Protein AF-A0A6C0EUI8-F1 (afdb_monomer_lite)

Structure (mmCIF, N/CA/C/O backbone):
data_AF-A0A6C0EUI8-F1
#
_entry.id   AF-A0A6C0EUI8-F1
#
loop_
_atom_site.group_PDB
_atom_site.id
_atom_site.type_symbol
_atom_site.label_atom_id
_atom_site.label_alt_id
_atom_site.label_comp_id
_atom_site.label_asym_id
_atom_site.label_entity_id
_atom_site.label_seq_id
_atom_site.pdbx_PDB_ins_code
_atom_site.Cartn_x
_atom_site.Cartn_y
_atom_site.Cartn_z
_atom_site.occupancy
_atom_site.B_iso_or_equiv
_atom_site.auth_seq_id
_atom_site.auth_comp_id
_atom_site.auth_asym_id
_atom_site.auth_atom_id
_atom_site.pdbx_PDB_model_num
ATOM 1 N N . MET A 1 1 ? 18.069 1.154 -14.948 1.00 82.69 1 MET A N 1
ATOM 2 C CA . MET A 1 1 ? 17.122 2.134 -15.519 1.00 82.69 1 MET A CA 1
ATOM 3 C C . MET A 1 1 ? 16.506 2.846 -14.348 1.00 82.69 1 MET A C 1
ATOM 5 O O . MET A 1 1 ? 16.028 2.156 -13.460 1.00 82.69 1 MET A O 1
ATOM 9 N N . ASP A 1 2 ? 16.529 4.170 -14.344 1.00 90.12 2 ASP A N 1
ATOM 10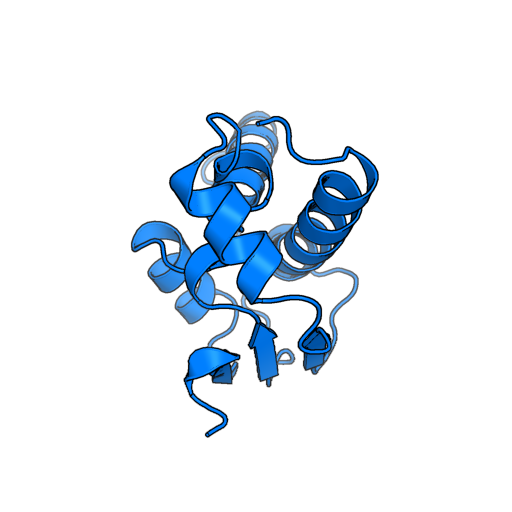 C CA . ASP A 1 2 ? 16.038 4.926 -13.194 1.00 90.12 2 ASP A CA 1
ATOM 11 C C . ASP A 1 2 ? 14.527 5.123 -13.322 1.00 90.12 2 ASP A C 1
ATOM 13 O O . ASP A 1 2 ? 14.001 5.291 -14.429 1.00 90.12 2 ASP A O 1
ATOM 17 N N . ILE A 1 3 ? 13.821 5.079 -12.194 1.00 93.94 3 ILE A N 1
ATOM 18 C CA . ILE A 1 3 ? 12.380 5.335 -12.164 1.00 93.94 3 ILE A CA 1
ATOM 19 C C . ILE A 1 3 ? 12.178 6.854 -12.195 1.00 93.94 3 ILE A C 1
ATOM 21 O O . ILE A 1 3 ? 12.760 7.558 -11.369 1.00 93.94 3 ILE A O 1
ATOM 25 N N . PRO A 1 4 ? 11.358 7.397 -13.114 1.00 95.50 4 PRO A N 1
ATOM 26 C CA . PRO A 1 4 ? 11.090 8.828 -13.152 1.00 95.50 4 PRO A CA 1
ATOM 27 C C . PRO A 1 4 ? 10.523 9.341 -11.821 1.00 95.50 4 PRO A C 1
ATOM 29 O O . PRO A 1 4 ? 9.610 8.735 -11.256 1.00 95.50 4 PRO A O 1
ATOM 32 N N . GLN A 1 5 ? 11.003 10.493 -11.343 1.00 96.12 5 GLN A N 1
ATOM 33 C CA . GLN A 1 5 ? 10.600 11.044 -10.040 1.00 96.12 5 GLN A CA 1
ATOM 34 C C . GLN A 1 5 ? 9.080 11.2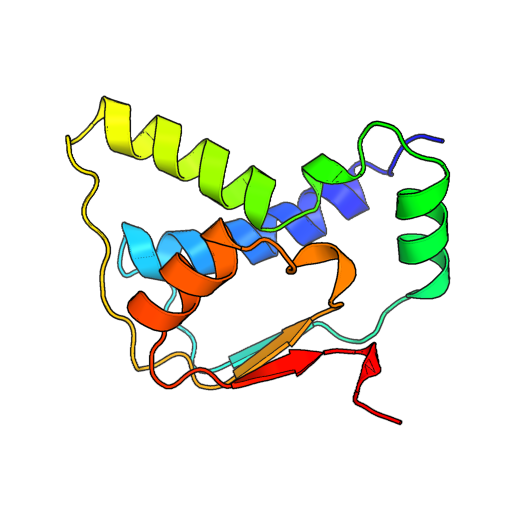19 -9.906 1.00 96.12 5 GLN A C 1
ATOM 36 O O . GLN A 1 5 ? 8.510 10.929 -8.864 1.00 96.12 5 GLN A O 1
ATOM 41 N N . ASN A 1 6 ? 8.389 11.607 -10.979 1.00 95.06 6 ASN A N 1
ATOM 42 C CA . ASN A 1 6 ? 6.931 11.750 -10.975 1.00 95.06 6 ASN A CA 1
ATOM 43 C C . ASN A 1 6 ? 6.191 10.416 -10.751 1.00 95.06 6 ASN A C 1
ATOM 45 O O . ASN A 1 6 ? 5.064 10.417 -10.258 1.00 95.06 6 ASN A O 1
ATOM 49 N N . VAL A 1 7 ? 6.797 9.287 -11.132 1.00 94.75 7 VAL A N 1
ATOM 50 C CA . VAL A 1 7 ? 6.267 7.945 -10.853 1.00 94.75 7 VAL A CA 1
ATOM 51 C C . VAL A 1 7 ? 6.497 7.599 -9.386 1.00 94.75 7 VAL A C 1
ATOM 53 O O . VAL A 1 7 ? 5.576 7.098 -8.740 1.00 94.75 7 VAL A O 1
ATOM 56 N N . ILE A 1 8 ? 7.679 7.927 -8.852 1.00 96.38 8 ILE A N 1
ATOM 57 C CA . ILE A 1 8 ? 8.000 7.753 -7.431 1.00 96.38 8 ILE A CA 1
ATOM 58 C C . ILE A 1 8 ? 7.017 8.539 -6.563 1.00 96.38 8 ILE A C 1
ATOM 60 O O . ILE A 1 8 ? 6.309 7.947 -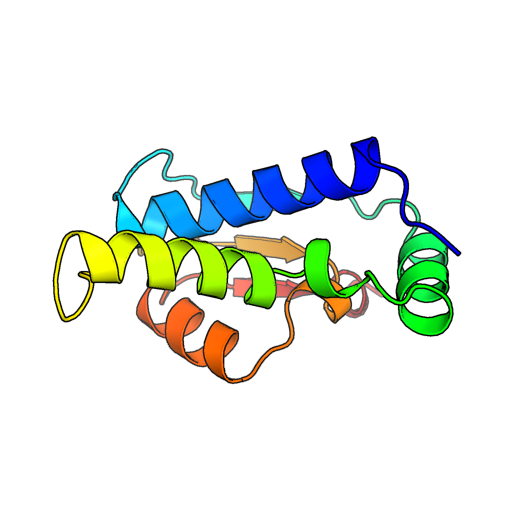5.749 1.00 96.38 8 ILE A O 1
ATOM 64 N N . ASP A 1 9 ? 6.882 9.841 -6.812 1.00 96.31 9 ASP A N 1
ATOM 65 C CA . ASP A 1 9 ? 5.997 10.733 -6.060 1.00 96.31 9 ASP A CA 1
ATOM 66 C C . ASP A 1 9 ? 4.540 10.255 -6.093 1.00 96.31 9 ASP A C 1
ATOM 68 O O . ASP A 1 9 ? 3.833 10.308 -5.084 1.00 96.31 9 ASP A O 1
ATOM 72 N N . LYS A 1 10 ? 4.077 9.760 -7.252 1.00 94.94 10 LYS A N 1
ATOM 73 C CA . LYS A 1 10 ? 2.721 9.220 -7.409 1.00 94.94 10 LYS A CA 1
ATOM 74 C C . LYS A 1 10 ? 2.483 8.053 -6.451 1.00 94.94 10 LYS A C 1
ATOM 76 O O . LYS A 1 10 ? 1.482 8.063 -5.737 1.00 94.94 10 LYS A O 1
ATOM 81 N N . TRP A 1 11 ? 3.371 7.060 -6.441 1.00 96.06 11 TRP A N 1
ATOM 82 C CA . TRP A 1 11 ? 3.205 5.861 -5.615 1.00 96.06 11 TRP A CA 1
ATOM 83 C C . TRP A 1 11 ? 3.430 6.140 -4.135 1.00 96.06 11 TRP A C 1
ATOM 85 O O . TRP A 1 11 ? 2.612 5.738 -3.310 1.00 96.06 11 TRP A O 1
ATOM 95 N N . GLN A 1 12 ? 4.456 6.916 -3.794 1.00 97.00 12 GLN A N 1
ATOM 96 C CA . GLN A 1 12 ? 4.707 7.299 -2.408 1.00 97.00 12 GLN A CA 1
ATOM 97 C C . GLN A 1 12 ? 3.549 8.103 -1.819 1.00 97.00 12 GLN A C 1
ATOM 99 O O . GLN A 1 12 ? 3.186 7.883 -0.668 1.00 97.00 12 GLN A O 1
ATOM 104 N N . LYS A 1 13 ? 2.893 8.970 -2.601 1.00 96.38 13 LYS A N 1
ATOM 105 C CA . LYS A 1 13 ? 1.694 9.689 -2.1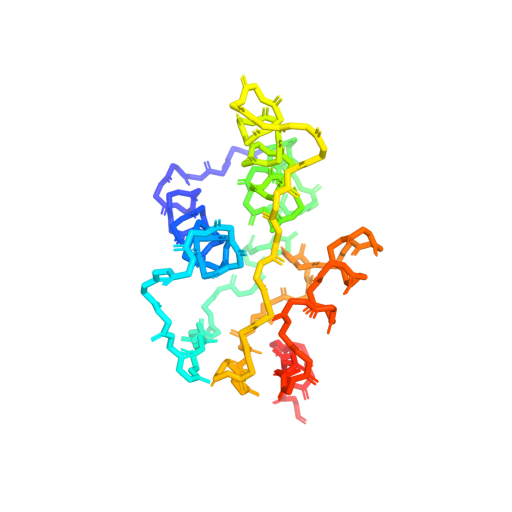51 1.00 96.38 13 LYS A CA 1
ATOM 106 C C . LYS A 1 13 ? 0.533 8.748 -1.819 1.00 96.38 13 LYS A C 1
ATOM 108 O O . LYS A 1 13 ? -0.153 8.962 -0.822 1.00 96.38 13 LYS A O 1
ATOM 113 N N . VAL A 1 14 ? 0.308 7.726 -2.644 1.00 95.81 14 VAL A N 1
ATOM 114 C CA . VAL A 1 14 ? -0.727 6.708 -2.401 1.00 95.81 14 VAL A CA 1
ATOM 115 C C . VAL A 1 14 ? -0.415 5.938 -1.119 1.00 95.81 14 VAL A C 1
ATOM 117 O O . VAL A 1 14 ? -1.272 5.827 -0.247 1.00 95.81 14 VAL A O 1
ATOM 120 N N . TRP A 1 15 ? 0.809 5.435 -0.969 1.00 97.25 15 TRP A N 1
ATOM 121 C CA . TRP A 1 15 ? 1.193 4.649 0.204 1.00 97.25 15 TRP A CA 1
ATOM 122 C C . TRP A 1 15 ? 1.240 5.475 1.482 1.00 97.25 15 TRP A C 1
ATOM 124 O O . TRP A 1 15 ? 0.800 5.004 2.526 1.00 97.25 15 TRP A O 1
ATOM 134 N N . LEU A 1 16 ? 1.658 6.737 1.391 1.00 96.75 16 LEU A N 1
ATOM 135 C CA . LEU A 1 16 ? 1.566 7.682 2.496 1.00 96.75 16 LEU A CA 1
ATOM 136 C C . LEU A 1 16 ? 0.115 7.852 2.959 1.00 96.75 16 LEU A C 1
ATOM 138 O O . LEU A 1 16 ? -0.134 7.880 4.159 1.00 96.75 16 LEU A O 1
ATOM 142 N N . GLN A 1 17 ? -0.853 7.919 2.039 1.00 96.50 17 GLN A N 1
ATOM 143 C CA . GLN A 1 17 ? -2.267 7.963 2.415 1.00 96.50 17 GLN A CA 1
ATOM 144 C C . GLN A 1 17 ? -2.686 6.703 3.187 1.00 96.50 17 GLN A C 1
ATOM 146 O O . GLN A 1 17 ? -3.308 6.837 4.238 1.00 96.50 17 GLN A O 1
ATOM 151 N N . VAL A 1 18 ? -2.315 5.506 2.715 1.00 96.81 18 VAL A N 1
ATOM 152 C CA . VAL A 1 18 ? -2.619 4.239 3.412 1.00 96.81 18 VAL A CA 1
ATOM 153 C C . VAL A 1 18 ? -2.021 4.243 4.822 1.00 96.81 18 VAL A C 1
ATOM 155 O O . VAL A 1 18 ? -2.726 4.000 5.798 1.00 96.81 18 VAL A O 1
ATOM 158 N N . CYS A 1 19 ? -0.741 4.579 4.959 1.00 96.38 19 CYS A N 1
ATOM 159 C CA . CYS A 1 19 ? -0.075 4.604 6.256 1.00 96.38 19 CYS A CA 1
ATOM 160 C C . CYS A 1 19 ? -0.636 5.688 7.192 1.00 96.38 19 CYS A C 1
ATOM 162 O O . CYS A 1 19 ? -0.781 5.443 8.386 1.00 96.38 19 CYS A O 1
ATOM 164 N N . ASN A 1 20 ? -1.008 6.865 6.683 1.00 95.69 20 ASN A N 1
ATOM 165 C CA . ASN A 1 20 ? -1.617 7.923 7.498 1.00 95.69 20 ASN A CA 1
ATOM 166 C C . ASN A 1 20 ? -2.996 7.521 8.036 1.00 95.69 20 ASN A C 1
ATOM 168 O O . ASN A 1 20 ? -3.368 7.937 9.135 1.00 95.69 20 ASN A O 1
ATOM 172 N N . MET A 1 21 ? -3.744 6.692 7.304 1.00 96.62 21 MET A N 1
ATOM 173 C CA . MET A 1 21 ? -4.986 6.122 7.825 1.00 96.62 21 MET A CA 1
ATOM 174 C C . MET A 1 21 ? -4.695 5.234 9.040 1.00 96.62 21 MET A C 1
ATOM 176 O O . MET A 1 21 ? -5.326 5.414 10.076 1.00 96.62 21 MET A O 1
ATOM 180 N N . SER A 1 22 ? -3.702 4.340 8.965 1.00 95.88 22 SER A N 1
ATOM 181 C CA . SER A 1 22 ? -3.404 3.420 10.071 1.00 95.88 22 SER A CA 1
ATOM 182 C C . SER A 1 22 ? -2.652 4.065 11.237 1.00 95.88 22 SER A C 1
ATOM 184 O O . SER A 1 22 ? -2.841 3.651 12.368 1.00 95.88 22 SER A O 1
ATOM 186 N N . TYR A 1 23 ? -1.751 5.023 11.004 1.00 94.81 23 TYR A N 1
ATOM 187 C CA . TYR A 1 23 ? -0.901 5.584 12.066 1.00 94.81 23 TYR A CA 1
ATOM 188 C C . TYR A 1 23 ? -1.432 6.891 12.648 1.00 94.81 23 TYR A C 1
ATOM 190 O O . TYR A 1 23 ? -1.182 7.170 13.816 1.00 94.81 23 TYR A O 1
ATOM 198 N N . ASP A 1 24 ? -2.156 7.684 11.859 1.00 94.12 24 ASP A N 1
ATOM 199 C CA . ASP A 1 24 ? -2.638 9.005 12.277 1.00 94.12 24 ASP A CA 1
ATOM 200 C C . ASP A 1 24 ? -4.166 9.101 12.313 1.00 94.12 24 ASP A C 1
ATOM 202 O O . ASP A 1 24 ? -4.702 10.113 12.761 1.00 94.12 24 ASP A O 1
ATOM 206 N N . ASN A 1 25 ? -4.880 8.062 11.862 1.00 93.38 25 ASN A N 1
ATOM 207 C CA . ASN A 1 25 ? -6.340 8.046 11.776 1.00 93.38 25 ASN A CA 1
ATOM 208 C C . ASN A 1 25 ? -6.895 9.249 10.984 1.00 93.38 25 ASN A C 1
ATOM 210 O O . ASN A 1 25 ? -7.919 9.841 11.334 1.00 93.38 25 ASN A O 1
ATOM 214 N N . THR A 1 26 ? -6.186 9.652 9.924 1.00 93.50 26 THR A N 1
ATOM 215 C CA . THR A 1 26 ? -6.543 10.800 9.076 1.00 93.50 26 THR A CA 1
ATOM 216 C C . THR A 1 26 ? -6.772 10.385 7.628 1.00 93.50 26 THR A C 1
ATOM 218 O O . THR A 1 26 ? -6.291 9.348 7.181 1.00 93.50 26 THR A O 1
ATOM 221 N N . ASN A 1 27 ? -7.493 11.223 6.870 1.00 91.50 27 ASN A N 1
ATOM 222 C CA . ASN A 1 27 ? -7.759 11.024 5.437 1.00 91.50 27 ASN A CA 1
ATOM 223 C C . ASN A 1 27 ? -8.392 9.659 5.108 1.00 91.50 27 ASN A C 1
ATOM 225 O O . ASN A 1 27 ? -8.125 9.070 4.059 1.00 91.50 27 ASN A O 1
ATOM 229 N N . ILE A 1 28 ? -9.234 9.172 6.022 1.00 94.25 28 ILE A N 1
ATOM 230 C CA . ILE A 1 28 ? -9.914 7.887 5.906 1.00 94.25 28 ILE A CA 1
ATOM 231 C C . ILE A 1 28 ? -10.848 7.919 4.699 1.00 94.25 28 ILE A C 1
ATOM 233 O O . ILE A 1 28 ? -11.737 8.764 4.598 1.00 94.25 28 ILE A O 1
ATOM 237 N N . THR A 1 29 ? -10.637 6.980 3.784 1.00 95.69 29 THR A N 1
ATOM 238 C CA . THR A 1 29 ? -11.483 6.756 2.612 1.00 95.69 29 THR A CA 1
ATOM 239 C C . THR A 1 29 ? -12.030 5.340 2.641 1.00 95.69 29 THR A C 1
ATOM 241 O O . THR A 1 29 ? -11.393 4.430 3.171 1.00 95.69 29 THR A O 1
ATOM 244 N N . SER A 1 30 ? -13.195 5.140 2.031 1.00 96.62 30 SER A N 1
ATOM 245 C CA . SER A 1 30 ? -13.751 3.802 1.856 1.00 96.62 30 SER A CA 1
ATOM 246 C C . SER A 1 30 ? -13.079 3.015 0.738 1.00 96.62 30 SER A C 1
ATOM 248 O O . SER A 1 30 ? -13.134 1.786 0.731 1.00 96.62 30 SER A O 1
ATOM 250 N N . GLN A 1 31 ? -12.448 3.705 -0.215 1.00 96.81 31 GLN A N 1
ATOM 251 C CA . GLN A 1 31 ? -11.850 3.085 -1.391 1.00 96.81 31 GLN A CA 1
ATOM 252 C C . GLN A 1 31 ? -10.565 3.801 -1.812 1.00 96.81 31 GLN A C 1
ATOM 254 O O . GLN A 1 31 ? -10.505 5.034 -1.834 1.00 96.81 31 GLN A O 1
ATOM 259 N N . ILE A 1 32 ? -9.564 3.014 -2.201 1.00 95.25 32 ILE A N 1
ATOM 260 C CA . ILE A 1 32 ? -8.346 3.468 -2.881 1.00 95.25 32 ILE A CA 1
ATOM 261 C C . ILE A 1 32 ? -8.285 2.731 -4.216 1.00 95.25 32 ILE A C 1
ATOM 263 O O . ILE A 1 32 ? -7.838 1.589 -4.294 1.00 95.25 32 ILE A O 1
ATOM 267 N N . ILE A 1 33 ? -8.785 3.367 -5.272 1.00 93.19 33 ILE A N 1
ATOM 268 C CA . ILE A 1 33 ? -8.818 2.779 -6.613 1.00 93.19 33 ILE A CA 1
ATOM 269 C C . ILE A 1 33 ? -7.790 3.496 -7.469 1.00 93.19 33 ILE A C 1
ATOM 271 O O . ILE A 1 33 ? -7.950 4.674 -7.787 1.00 93.19 33 ILE A O 1
ATOM 275 N N . ILE A 1 34 ? -6.736 2.778 -7.847 1.00 89.38 34 ILE A N 1
ATOM 276 C CA . ILE A 1 34 ? -5.729 3.293 -8.765 1.00 89.38 34 ILE A CA 1
ATOM 277 C C . ILE A 1 34 ? -6.014 2.694 -10.129 1.00 89.38 34 ILE A C 1
ATOM 279 O O . ILE A 1 34 ? -6.020 1.474 -10.298 1.00 89.38 34 ILE A O 1
ATOM 283 N N . GLU A 1 35 ? -6.259 3.562 -11.105 1.00 86.94 35 GLU A N 1
ATOM 284 C CA . GLU A 1 35 ? -6.462 3.139 -12.484 1.00 86.94 35 GLU A CA 1
ATOM 285 C C . GLU A 1 35 ? -5.267 2.318 -12.974 1.00 86.94 35 GLU A C 1
ATOM 287 O O . GLU A 1 35 ? -4.110 2.717 -12.800 1.00 86.94 35 GLU A O 1
ATOM 292 N N . LYS A 1 36 ? -5.563 1.179 -13.612 1.00 85.00 36 LYS A N 1
ATOM 293 C CA . LYS A 1 36 ? -4.564 0.307 -14.232 1.00 85.00 36 LYS A CA 1
ATOM 294 C C . LYS A 1 36 ? -3.863 1.080 -15.345 1.00 85.00 36 LYS A C 1
ATOM 296 O O . LYS A 1 36 ? -4.363 1.184 -16.461 1.00 85.00 36 LYS A O 1
ATOM 301 N N . SER A 1 37 ? -2.699 1.638 -15.027 1.00 80.44 37 SER A N 1
ATOM 302 C CA . SER A 1 37 ? -1.906 2.461 -15.939 1.00 80.44 37 SER A CA 1
ATOM 303 C C . SER A 1 37 ? -0.539 1.828 -16.167 1.00 80.44 37 SER A C 1
ATOM 305 O O . SER A 1 37 ? 0.177 1.578 -15.201 1.00 80.44 37 SER A O 1
ATOM 307 N N . ASN A 1 38 ? -0.189 1.608 -17.437 1.00 82.44 38 ASN A N 1
ATOM 308 C CA . ASN A 1 38 ? 1.122 1.150 -17.910 1.00 82.44 38 ASN A CA 1
ATOM 309 C C . ASN A 1 38 ? 1.762 0.027 -17.065 1.00 82.44 38 ASN A C 1
ATOM 311 O O . ASN A 1 38 ? 2.915 0.109 -16.656 1.00 82.44 38 ASN A O 1
ATOM 315 N N . TYR A 1 39 ? 1.012 -1.046 -16.793 1.00 91.00 39 TYR A N 1
ATOM 316 C CA . TYR A 1 39 ? 1.511 -2.176 -15.997 1.00 91.00 39 TYR A CA 1
ATOM 317 C C . TYR A 1 39 ? 2.806 -2.788 -16.570 1.00 91.00 39 TYR A C 1
ATOM 319 O O . TYR A 1 39 ? 3.707 -3.152 -15.820 1.00 91.00 39 TYR A O 1
ATOM 327 N N . ALA A 1 40 ? 2.942 -2.818 -17.901 1.00 91.75 40 ALA A N 1
ATOM 328 C CA . ALA A 1 40 ? 4.161 -3.262 -18.576 1.00 91.75 40 ALA A CA 1
ATOM 329 C C . ALA A 1 40 ? 5.391 -2.410 -18.213 1.00 91.75 40 ALA A C 1
ATOM 331 O O . ALA A 1 40 ? 6.492 -2.938 -18.078 1.00 91.75 40 ALA A O 1
ATOM 332 N N . GLU A 1 41 ? 5.211 -1.105 -18.018 1.00 93.38 41 GLU A N 1
ATOM 333 C CA . GLU A 1 41 ? 6.275 -0.213 -17.561 1.00 93.38 41 GLU A CA 1
ATOM 334 C C . GLU A 1 41 ? 6.655 -0.493 -16.100 1.00 93.38 41 GLU A C 1
ATOM 336 O O . GLU A 1 41 ? 7.844 -0.546 -15.795 1.00 93.38 41 GLU A O 1
ATOM 341 N N . LEU A 1 42 ? 5.689 -0.767 -15.214 1.00 93.69 42 LEU A N 1
ATOM 342 C CA . LEU A 1 42 ? 5.999 -1.176 -13.837 1.00 93.69 42 LEU A CA 1
ATOM 343 C C . LEU A 1 42 ? 6.790 -2.490 -13.793 1.00 93.69 42 LEU A C 1
ATOM 345 O O . LEU A 1 42 ? 7.765 -2.588 -13.052 1.00 93.69 42 LEU A O 1
ATOM 349 N N . LEU A 1 43 ? 6.428 -3.470 -14.626 1.00 94.00 43 LEU A N 1
ATOM 350 C CA . LEU A 1 43 ? 7.204 -4.705 -14.778 1.00 94.00 43 LEU A CA 1
ATOM 351 C C . LEU A 1 43 ? 8.609 -4.433 -15.323 1.00 94.00 43 LEU A C 1
ATOM 353 O O . LEU A 1 43 ? 9.580 -5.055 -14.893 1.00 94.00 43 LEU A O 1
ATOM 357 N N . ASN A 1 44 ? 8.742 -3.500 -16.265 1.00 94.88 44 ASN A N 1
ATOM 358 C CA . ASN A 1 44 ? 10.045 -3.101 -16.778 1.00 94.88 44 ASN A CA 1
ATOM 359 C C . ASN A 1 44 ? 10.912 -2.464 -15.679 1.00 94.88 44 ASN A C 1
ATOM 361 O O . ASN A 1 44 ? 12.094 -2.793 -15.590 1.00 94.88 44 ASN A O 1
ATOM 365 N N . TYR A 1 45 ? 10.337 -1.620 -14.816 1.00 95.50 45 TYR A N 1
ATOM 366 C CA . TYR A 1 45 ? 11.039 -1.070 -13.653 1.00 95.50 45 TYR A CA 1
ATOM 367 C C . TYR A 1 45 ? 11.439 -2.155 -12.657 1.00 95.50 45 TYR A C 1
ATOM 369 O O . TYR A 1 45 ? 12.596 -2.184 -12.257 1.00 95.50 45 TYR A O 1
ATOM 377 N N . MET A 1 46 ? 10.540 -3.084 -12.327 1.00 95.00 46 MET A N 1
ATOM 378 C CA . MET A 1 46 ? 10.830 -4.198 -11.418 1.00 95.00 46 MET A CA 1
ATOM 379 C C . MET A 1 46 ? 12.040 -5.024 -11.870 1.00 95.00 46 MET A C 1
ATOM 381 O O . MET A 1 46 ? 12.860 -5.425 -11.054 1.00 95.00 46 MET A O 1
ATOM 385 N N . ASN A 1 47 ? 12.170 -5.258 -13.177 1.00 95.12 47 ASN A N 1
ATOM 386 C CA . ASN A 1 47 ? 13.235 -6.097 -13.724 1.00 95.12 47 ASN A CA 1
ATOM 387 C C . ASN A 1 47 ? 14.555 -5.348 -13.979 1.00 95.12 47 ASN A C 1
ATOM 389 O O . ASN A 1 47 ? 15.596 -5.990 -14.096 1.00 95.12 47 ASN A O 1
ATOM 393 N N . ASN A 1 48 ? 14.526 -4.016 -14.127 1.00 96.00 48 ASN A N 1
ATOM 394 C CA . ASN A 1 48 ? 15.672 -3.247 -14.638 1.00 96.00 48 ASN A CA 1
ATOM 395 C C . ASN A 1 48 ? 16.082 -2.037 -13.778 1.00 96.00 48 ASN A C 1
ATOM 397 O O . ASN A 1 48 ? 17.043 -1.342 -14.136 1.00 96.00 48 ASN A O 1
ATOM 401 N N . SER A 1 49 ? 15.363 -1.736 -12.696 1.00 94.19 49 SER A N 1
ATOM 402 C CA . SER A 1 49 ? 15.684 -0.656 -11.758 1.00 94.19 49 SER A CA 1
ATOM 403 C C . SER A 1 49 ? 16.210 -1.213 -10.442 1.00 94.19 49 SER A C 1
ATOM 405 O O . SER A 1 49 ? 15.633 -2.145 -9.890 1.00 94.19 49 SER A O 1
ATOM 407 N N . ASN A 1 50 ? 17.265 -0.594 -9.909 1.00 92.38 50 ASN A N 1
ATOM 408 C CA . ASN A 1 50 ? 17.725 -0.865 -8.544 1.00 92.38 50 ASN A CA 1
ATOM 409 C C . ASN A 1 50 ? 16.839 -0.172 -7.496 1.00 92.38 50 ASN A C 1
ATOM 411 O O . ASN A 1 50 ? 16.818 -0.586 -6.346 1.00 92.38 50 ASN A O 1
ATOM 415 N N . ASP A 1 51 ? 16.081 0.845 -7.909 1.00 93.06 51 ASP A N 1
ATOM 416 C CA . ASP A 1 51 ? 15.288 1.705 -7.030 1.00 93.06 51 ASP A CA 1
ATOM 417 C C . ASP A 1 51 ? 13.806 1.300 -7.004 1.00 93.06 51 ASP A C 1
ATOM 419 O O . ASP A 1 51 ? 12.939 2.083 -6.616 1.00 93.06 51 ASP A O 1
ATOM 423 N N . PHE A 1 52 ? 13.475 0.089 -7.468 1.00 95.31 52 PHE A N 1
ATOM 424 C CA . PHE A 1 52 ? 12.087 -0.380 -7.518 1.00 95.31 52 PHE A CA 1
ATOM 425 C C . PHE A 1 52 ? 11.420 -0.407 -6.140 1.00 95.31 52 PHE A C 1
ATOM 427 O O . PHE A 1 52 ? 10.233 -0.111 -6.025 1.00 95.31 52 PHE A O 1
ATOM 434 N N . GLU A 1 53 ? 12.191 -0.672 -5.086 1.00 94.81 53 GLU A N 1
ATOM 435 C CA . GLU A 1 53 ? 11.707 -0.630 -3.706 1.00 94.81 53 GLU A CA 1
ATOM 436 C C . GLU A 1 53 ? 11.065 0.718 -3.337 1.00 94.81 53 GLU A C 1
ATOM 438 O O . GLU A 1 53 ? 10.048 0.722 -2.646 1.00 94.81 53 GLU A O 1
ATOM 443 N N . LEU A 1 54 ? 11.549 1.846 -3.882 1.00 96.06 54 LEU A N 1
ATOM 444 C CA . LEU A 1 54 ? 11.082 3.200 -3.541 1.00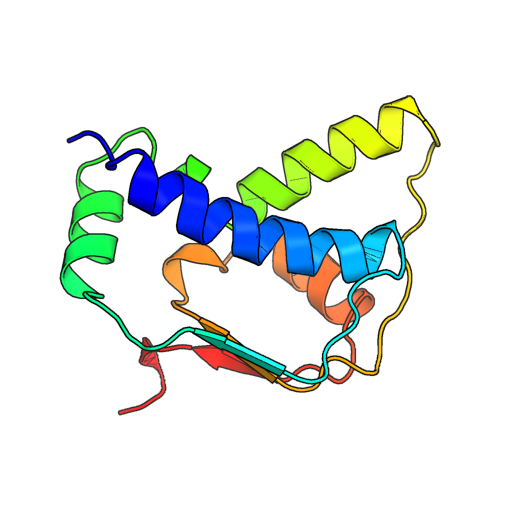 96.06 54 LEU A CA 1
ATOM 445 C C . LEU A 1 54 ? 9.597 3.444 -3.836 1.00 96.06 54 LEU A C 1
ATOM 447 O O . LEU A 1 54 ? 9.009 4.383 -3.292 1.00 96.06 54 LEU A O 1
ATOM 451 N N . ILE A 1 55 ? 9.002 2.636 -4.718 1.00 95.81 55 ILE A N 1
ATOM 452 C CA . ILE A 1 55 ? 7.597 2.746 -5.126 1.00 95.81 55 ILE A CA 1
ATOM 453 C C . ILE A 1 55 ? 6.701 1.665 -4.518 1.00 95.81 55 ILE A C 1
ATOM 455 O O . ILE A 1 55 ? 5.514 1.600 -4.845 1.00 95.81 55 ILE A O 1
ATOM 459 N N . THR A 1 56 ? 7.239 0.827 -3.633 1.00 96.56 56 THR A N 1
ATOM 460 C CA . THR A 1 56 ? 6.484 -0.219 -2.933 1.00 96.56 56 THR A CA 1
ATOM 461 C C . THR A 1 56 ? 5.844 0.307 -1.648 1.00 96.56 56 THR A C 1
ATOM 463 O O . THR A 1 56 ? 6.321 1.263 -1.030 1.00 96.56 56 THR A O 1
ATOM 466 N N . LEU A 1 57 ? 4.753 -0.333 -1.227 1.00 97.00 57 LEU A N 1
ATOM 467 C CA . LEU A 1 57 ? 4.121 -0.062 0.063 1.00 97.00 57 LEU A CA 1
ATOM 468 C C . LEU A 1 57 ? 5.046 -0.437 1.227 1.00 97.00 57 LEU A C 1
ATOM 470 O O . LEU A 1 57 ? 5.069 0.276 2.224 1.00 97.00 57 LEU A O 1
ATOM 474 N N . ASP A 1 58 ? 5.834 -1.504 1.082 1.00 96.38 58 ASP A N 1
ATOM 475 C CA . ASP A 1 58 ? 6.787 -1.975 2.096 1.00 96.38 58 ASP A CA 1
ATOM 476 C C . ASP A 1 58 ? 7.804 -0.891 2.467 1.00 96.38 58 ASP A C 1
ATOM 478 O O . ASP A 1 58 ? 7.935 -0.547 3.641 1.00 96.38 58 ASP A O 1
ATOM 482 N N . TYR A 1 59 ? 8.411 -0.254 1.461 1.00 95.81 59 TYR A N 1
ATOM 483 C CA . TYR A 1 59 ? 9.329 0.865 1.670 1.00 95.81 59 TYR A CA 1
ATOM 484 C C . TYR A 1 59 ? 8.675 2.006 2.455 1.00 95.81 59 TYR A C 1
ATOM 486 O O . TYR A 1 59 ? 9.203 2.469 3.466 1.00 95.81 59 TYR A O 1
ATOM 494 N N . MET A 1 60 ? 7.494 2.454 2.020 1.00 96.38 60 MET A N 1
ATOM 495 C CA . MET A 1 60 ? 6.801 3.569 2.672 1.00 96.38 60 MET A CA 1
ATOM 496 C C . MET A 1 60 ? 6.343 3.222 4.090 1.00 96.38 60 MET A C 1
ATOM 498 O O . MET A 1 60 ? 6.414 4.063 4.990 1.00 96.38 60 MET A O 1
ATOM 502 N N . TRP A 1 61 ? 5.904 1.985 4.309 1.00 95.38 61 TRP A N 1
ATOM 503 C CA . TRP A 1 61 ? 5.542 1.477 5.624 1.00 95.38 61 TRP A CA 1
ATOM 504 C C . TRP A 1 61 ? 6.750 1.425 6.567 1.00 95.38 61 TRP A C 1
ATOM 506 O O . TRP A 1 61 ? 6.638 1.852 7.720 1.00 95.38 61 TRP A O 1
ATOM 516 N N . GLU A 1 62 ? 7.919 0.990 6.090 1.00 94.00 62 GLU A N 1
ATOM 517 C CA . GLU A 1 62 ? 9.157 0.986 6.871 1.00 94.00 62 GLU A CA 1
ATOM 518 C C . GLU A 1 62 ? 9.588 2.408 7.256 1.00 94.00 62 GLU A C 1
ATOM 520 O O . GLU A 1 62 ? 9.835 2.670 8.439 1.00 94.00 62 GLU A O 1
ATOM 525 N N . GLN A 1 63 ? 9.619 3.344 6.298 1.00 95.00 63 GLN A N 1
ATOM 526 C CA . GLN A 1 63 ? 10.003 4.737 6.560 1.00 95.00 63 GLN A CA 1
ATOM 527 C C . GLN A 1 63 ? 9.118 5.372 7.640 1.00 95.00 63 GLN A C 1
ATOM 529 O O . GLN A 1 63 ? 9.622 5.955 8.605 1.00 95.00 63 GLN A O 1
ATOM 534 N N . ILE A 1 64 ? 7.800 5.192 7.529 1.00 94.19 64 ILE A N 1
ATOM 535 C CA . ILE A 1 64 ? 6.839 5.733 8.496 1.00 94.19 64 ILE A CA 1
ATOM 536 C C . ILE A 1 64 ? 6.965 5.013 9.839 1.00 94.19 64 ILE A C 1
ATOM 538 O O . ILE A 1 64 ? 6.954 5.658 10.884 1.00 94.19 64 ILE A O 1
ATOM 542 N N . THR A 1 65 ? 7.168 3.695 9.852 1.00 91.62 65 THR A N 1
ATOM 543 C CA . THR A 1 65 ? 7.381 2.942 11.097 1.00 91.62 65 THR A CA 1
ATOM 544 C C . THR A 1 65 ? 8.627 3.423 11.843 1.00 91.62 65 THR A C 1
ATOM 546 O O . THR A 1 65 ? 8.591 3.562 13.068 1.00 91.62 65 THR A O 1
ATOM 549 N N . ILE A 1 66 ? 9.729 3.692 11.133 1.00 92.62 66 ILE A N 1
ATOM 550 C CA . ILE A 1 66 ? 10.956 4.256 11.714 1.00 92.62 66 ILE A CA 1
ATOM 551 C C . ILE A 1 66 ? 10.676 5.640 12.304 1.00 92.62 66 ILE A C 1
ATOM 553 O O . ILE A 1 66 ? 11.108 5.920 13.423 1.00 92.62 66 ILE A O 1
ATOM 557 N N . GLU A 1 67 ? 9.945 6.494 11.587 1.00 91.50 67 GLU A N 1
ATOM 558 C CA . GLU A 1 67 ? 9.562 7.821 12.069 1.00 91.50 67 GLU A CA 1
ATOM 559 C C . GLU A 1 67 ? 8.694 7.738 13.333 1.00 91.50 67 GLU A C 1
ATOM 561 O O . GLU A 1 67 ? 9.025 8.354 14.347 1.00 91.50 67 GLU A O 1
ATOM 566 N N . LYS A 1 68 ? 7.640 6.914 13.326 1.00 89.50 68 LYS A N 1
ATOM 567 C CA . LYS A 1 68 ? 6.739 6.744 14.476 1.00 89.50 68 LYS A CA 1
ATOM 568 C C . LYS A 1 68 ? 7.467 6.165 15.686 1.00 89.50 68 LYS A C 1
ATOM 570 O O . LYS A 1 68 ? 7.266 6.662 16.788 1.00 89.50 68 LYS A O 1
ATOM 575 N N . LYS A 1 69 ? 8.397 5.220 15.490 1.00 89.81 69 LYS A N 1
ATOM 576 C CA . LYS A 1 69 ? 9.257 4.680 16.563 1.00 89.81 69 LYS A CA 1
ATOM 577 C C . LYS A 1 69 ? 10.127 5.734 17.251 1.00 89.81 69 LYS A C 1
ATOM 579 O O . LYS A 1 69 ? 10.487 5.551 18.410 1.00 89.81 69 LYS A O 1
ATOM 584 N N . ARG A 1 70 ? 10.493 6.822 16.559 1.00 89.69 70 ARG A N 1
ATOM 585 C CA . ARG A 1 70 ? 11.239 7.938 17.172 1.00 89.69 70 ARG A CA 1
ATOM 586 C C . ARG A 1 70 ? 10.368 8.775 18.109 1.00 89.69 70 ARG A C 1
ATOM 588 O O . ARG A 1 70 ? 10.915 9.449 18.976 1.00 89.69 70 ARG A O 1
ATOM 595 N N . ILE A 1 71 ? 9.049 8.743 17.922 1.00 88.25 71 ILE A N 1
ATOM 596 C CA . ILE A 1 71 ? 8.068 9.508 18.699 1.00 88.25 71 ILE A CA 1
ATOM 597 C C . ILE A 1 71 ? 7.485 8.645 19.830 1.00 88.25 71 ILE A C 1
ATOM 599 O O . ILE A 1 71 ? 7.348 9.124 20.953 1.00 88.25 71 ILE A O 1
ATOM 603 N N . GLU A 1 72 ? 7.180 7.373 19.557 1.00 79.56 72 GLU A N 1
ATOM 604 C CA . GLU A 1 72 ? 6.488 6.451 20.465 1.00 79.56 72 GLU A CA 1
ATOM 605 C C . GLU A 1 72 ? 6.962 4.997 20.269 1.00 79.56 72 GLU A C 1
ATOM 607 O O . GLU A 1 72 ? 7.190 4.556 19.142 1.00 79.56 72 GLU A O 1
ATOM 612 N N . MET A 1 73 ? 7.086 4.214 21.353 1.00 81.44 73 MET A N 1
ATOM 613 C CA . MET A 1 73 ? 7.515 2.812 21.276 1.00 81.44 73 MET A CA 1
ATOM 614 C C . MET A 1 73 ? 6.686 1.887 22.199 1.00 81.44 73 MET A C 1
ATOM 616 O O . MET A 1 73 ? 6.759 2.050 23.420 1.00 81.44 73 MET A O 1
ATOM 620 N N . PRO A 1 74 ? 5.962 0.876 21.658 1.00 78.56 74 PRO A N 1
ATOM 621 C CA . PRO A 1 74 ? 5.783 0.575 20.231 1.00 78.56 74 PRO A CA 1
ATOM 622 C C . PRO A 1 74 ? 4.904 1.626 19.526 1.00 78.56 74 PRO A C 1
ATOM 624 O O . PRO A 1 74 ? 4.068 2.236 20.184 1.00 78.56 74 PRO A O 1
ATOM 627 N N . PRO A 1 75 ? 5.068 1.835 18.205 1.00 84.62 75 PRO A N 1
ATOM 628 C CA . PRO A 1 75 ? 4.235 2.786 17.481 1.00 84.62 75 PRO A CA 1
ATOM 629 C C . PRO A 1 75 ? 2.778 2.313 17.498 1.00 84.62 75 PRO A C 1
ATOM 631 O O . PRO A 1 75 ? 2.499 1.146 17.205 1.00 84.62 75 PRO A O 1
ATOM 634 N N . HIS A 1 76 ? 1.860 3.212 17.845 1.00 88.56 76 HIS A N 1
ATOM 635 C CA . HIS A 1 76 ? 0.437 2.906 17.834 1.00 88.56 76 HIS A CA 1
ATOM 636 C C . HIS A 1 76 ? -0.089 2.744 16.400 1.00 88.56 76 HIS A C 1
ATOM 638 O O . HIS A 1 76 ? 0.292 3.494 15.503 1.00 88.56 76 HIS A O 1
ATOM 644 N N . VAL A 1 77 ? -0.979 1.770 16.191 1.00 93.19 77 VAL A N 1
ATOM 645 C CA . VAL A 1 77 ? -1.650 1.526 14.908 1.00 93.19 77 VAL A CA 1
ATOM 646 C C . VAL A 1 77 ? -3.151 1.425 15.153 1.00 93.19 77 VAL A C 1
ATOM 648 O O . VAL A 1 77 ? -3.606 0.605 15.955 1.00 93.19 77 VAL A O 1
ATOM 651 N N . PHE A 1 78 ? -3.908 2.258 14.454 1.00 95.06 78 PHE A N 1
ATOM 652 C CA . PHE A 1 78 ? -5.359 2.283 14.449 1.00 95.06 78 PHE A CA 1
ATOM 653 C C . PHE A 1 78 ? -5.930 1.188 13.550 1.00 95.06 78 PHE A C 1
ATOM 655 O O . PHE A 1 78 ? -5.411 0.894 12.472 1.00 95.06 78 PHE A O 1
ATOM 662 N N . VAL A 1 79 ? -7.052 0.626 13.996 1.00 96.81 79 VAL A N 1
ATOM 663 C CA . VAL A 1 79 ? -7.910 -0.224 13.172 1.00 96.81 79 VAL A CA 1
ATOM 664 C C . VAL A 1 79 ? -8.910 0.683 12.458 1.00 96.81 79 VAL A C 1
ATOM 666 O O . VAL A 1 79 ? -9.694 1.370 13.107 1.00 96.81 79 VAL A O 1
ATOM 669 N N . VAL A 1 80 ? -8.876 0.667 11.130 1.00 96.88 80 VAL A N 1
ATOM 670 C CA . VAL A 1 80 ? -9.665 1.489 10.208 1.00 96.88 80 VAL A CA 1
ATOM 671 C C . VAL A 1 80 ? -10.580 0.569 9.386 1.00 96.88 80 VAL A C 1
ATOM 673 O O . VAL A 1 80 ? -10.246 0.175 8.263 1.00 96.88 80 VAL A O 1
ATOM 676 N N . PRO A 1 81 ? -11.738 0.159 9.938 1.00 96.81 81 PRO A N 1
ATOM 677 C CA . PRO A 1 81 ? -12.695 -0.705 9.245 1.00 96.81 81 PRO A CA 1
ATOM 678 C C . PRO A 1 81 ? -13.394 -0.027 8.055 1.00 96.81 81 PRO A C 1
ATOM 680 O O . PRO A 1 81 ? -14.109 -0.702 7.312 1.00 96.81 81 PRO A O 1
ATOM 683 N N . GLU A 1 82 ? -13.247 1.291 7.903 1.00 97.69 82 GLU A N 1
ATOM 684 C CA . GLU A 1 82 ? -13.877 2.093 6.859 1.00 97.69 82 GLU A CA 1
ATOM 685 C C . GLU A 1 82 ? -13.285 1.828 5.478 1.00 97.69 82 GLU A C 1
ATOM 687 O O . GLU A 1 82 ? -14.027 1.922 4.502 1.00 97.69 82 GLU A O 1
ATOM 692 N N . LEU A 1 83 ? -11.994 1.484 5.377 1.00 97.75 83 LEU A N 1
ATOM 693 C CA . LEU A 1 83 ? -11.387 1.112 4.100 1.00 97.75 83 LEU A CA 1
ATOM 694 C C . LEU A 1 83 ? -11.912 -0.263 3.680 1.00 97.75 83 LEU A C 1
ATOM 696 O O . LEU A 1 83 ? -11.625 -1.273 4.316 1.00 97.75 83 LEU A O 1
ATOM 700 N N . GLN A 1 84 ? -12.680 -0.296 2.596 1.00 97.56 84 GLN A N 1
ATOM 701 C CA . GLN A 1 84 ? -13.352 -1.501 2.111 1.00 97.56 84 GLN A CA 1
ATOM 702 C C . GLN A 1 84 ? -12.682 -2.096 0.879 1.00 97.56 84 GLN A C 1
ATOM 704 O O . GLN A 1 84 ? -12.783 -3.301 0.660 1.00 97.56 84 GLN A O 1
ATOM 709 N N . VAL A 1 85 ? -12.033 -1.278 0.047 1.00 97.31 85 VAL A N 1
ATOM 710 C CA . VAL A 1 85 ? -11.411 -1.746 -1.197 1.00 97.31 85 VAL A CA 1
ATOM 711 C C . VAL A 1 85 ? -10.120 -0.993 -1.480 1.00 97.31 85 VAL A C 1
ATOM 713 O O . VAL A 1 85 ? -10.091 0.239 -1.447 1.00 97.31 85 VAL A O 1
ATOM 716 N N . ILE A 1 86 ? -9.085 -1.734 -1.867 1.00 96.12 86 ILE A N 1
ATOM 717 C CA . ILE A 1 86 ? -7.893 -1.185 -2.510 1.00 96.12 86 ILE A CA 1
ATOM 718 C C . ILE A 1 86 ? -7.647 -1.907 -3.841 1.00 96.12 86 ILE A C 1
ATOM 720 O O . ILE A 1 86 ? -7.637 -3.134 -3.878 1.00 96.12 86 ILE A O 1
ATOM 724 N N . TYR A 1 87 ? -7.497 -1.158 -4.938 1.00 95.19 87 TYR A N 1
ATOM 725 C CA . TYR A 1 87 ? -7.226 -1.697 -6.277 1.00 95.19 87 TYR A CA 1
ATOM 726 C C . TYR A 1 87 ? -5.866 -1.223 -6.790 1.00 95.19 87 TYR A C 1
ATOM 728 O O . TYR A 1 87 ? -5.697 -0.043 -7.114 1.00 95.19 87 TYR A O 1
ATOM 736 N N . VAL A 1 88 ? -4.893 -2.137 -6.817 1.00 94.38 88 VAL A N 1
ATOM 737 C CA . VAL A 1 88 ? -3.454 -1.839 -6.951 1.00 94.38 88 VAL A CA 1
ATOM 738 C C . VAL A 1 88 ? -2.711 -2.948 -7.711 1.00 94.38 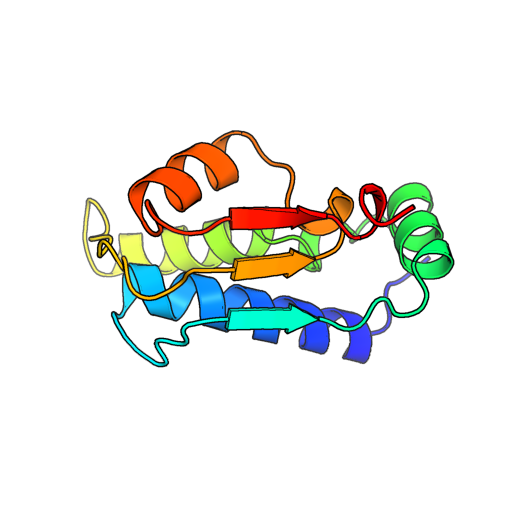88 VAL A C 1
ATOM 740 O O . VAL A 1 88 ? -3.208 -4.067 -7.784 1.00 94.38 88 VAL A O 1
ATOM 743 N N . PRO A 1 89 ? -1.518 -2.694 -8.273 1.00 94.75 89 PRO A N 1
ATOM 744 C CA . PRO A 1 89 ? -0.669 -3.752 -8.816 1.00 94.75 89 PRO A CA 1
ATOM 745 C C . PRO A 1 89 ? -0.032 -4.569 -7.687 1.00 94.75 89 PRO A C 1
ATOM 747 O O . PRO A 1 89 ? 0.519 -4.002 -6.739 1.00 94.75 89 PRO A O 1
ATOM 750 N N . ARG A 1 90 ? -0.044 -5.899 -7.815 1.00 93.94 90 ARG A N 1
ATOM 751 C CA . ARG A 1 90 ? 0.514 -6.825 -6.812 1.00 93.94 90 ARG A CA 1
ATOM 752 C C . ARG A 1 90 ? 1.984 -6.545 -6.519 1.00 93.94 90 ARG A C 1
ATOM 754 O O . ARG A 1 90 ? 2.378 -6.470 -5.358 1.00 93.94 90 ARG A O 1
ATOM 761 N N . ILE A 1 91 ? 2.764 -6.292 -7.568 1.00 93.94 91 ILE A N 1
ATOM 762 C CA . ILE A 1 91 ? 4.214 -6.043 -7.494 1.00 93.94 91 ILE A CA 1
ATOM 763 C C . ILE A 1 91 ? 4.611 -4.833 -6.631 1.00 93.94 91 ILE A C 1
ATOM 765 O O . ILE A 1 91 ? 5.778 -4.709 -6.279 1.00 93.94 91 ILE A O 1
ATOM 769 N N . LEU A 1 92 ? 3.674 -3.940 -6.288 1.00 95.19 92 LEU A N 1
ATOM 770 C CA . LEU A 1 92 ? 3.937 -2.791 -5.409 1.00 95.19 92 LEU A CA 1
ATOM 771 C C . LEU A 1 92 ? 3.410 -2.980 -3.981 1.00 95.19 92 LEU A C 1
ATOM 773 O O . LEU A 1 92 ? 3.633 -2.117 -3.135 1.00 95.19 92 LEU A O 1
ATOM 777 N N . PHE A 1 93 ? 2.706 -4.079 -3.712 1.00 93.31 93 PHE A N 1
ATOM 778 C CA . PHE A 1 93 ? 2.030 -4.343 -2.441 1.00 93.31 93 PHE A CA 1
ATOM 779 C C . PHE A 1 93 ? 2.597 -5.570 -1.708 1.00 93.31 93 PHE A C 1
ATOM 781 O O . PHE A 1 93 ? 2.572 -5.626 -0.481 1.00 93.31 93 PHE A O 1
ATOM 788 N N . GLU A 1 94 ? 3.080 -6.573 -2.443 1.00 82.56 94 GLU A N 1
ATOM 789 C CA . GLU A 1 94 ? 3.307 -7.925 -1.925 1.00 82.56 94 GLU A CA 1
ATOM 790 C C . GLU A 1 94 ? 4.565 -8.044 -1.030 1.00 82.56 94 GLU A C 1
ATOM 792 O O . GLU A 1 94 ? 5.652 -8.373 -1.494 1.00 82.56 94 GLU A O 1
ATOM 797 N N . SER A 1 95 ? 4.403 -7.818 0.281 1.00 87.88 95 SER A N 1
ATOM 798 C CA . SER A 1 95 ? 5.386 -8.111 1.344 1.00 87.88 95 SER A CA 1
ATOM 799 C C . SER A 1 95 ? 4.686 -8.778 2.533 1.00 87.88 95 SER A C 1
ATOM 801 O O . SER A 1 95 ? 3.610 -8.346 2.945 1.00 87.88 95 SER A O 1
ATOM 803 N N . LEU A 1 96 ? 5.284 -9.829 3.117 1.00 83.06 96 LEU A N 1
ATOM 804 C CA . LEU A 1 96 ? 4.684 -10.566 4.246 1.00 83.06 96 LEU A CA 1
ATOM 805 C C . LEU A 1 96 ? 4.399 -9.660 5.454 1.00 83.06 96 LEU A C 1
ATOM 807 O O . LEU A 1 96 ? 3.368 -9.816 6.107 1.00 83.06 96 LEU A O 1
ATOM 811 N N . GLY A 1 97 ? 5.300 -8.714 5.743 1.00 87.50 97 GLY A N 1
ATOM 812 C CA . GLY A 1 97 ? 5.122 -7.753 6.833 1.00 87.50 97 GLY A CA 1
ATOM 813 C C . GLY A 1 97 ? 3.962 -6.797 6.564 1.00 87.50 97 GLY A C 1
ATOM 814 O O . GLY A 1 97 ? 3.113 -6.596 7.435 1.00 87.50 97 GLY A O 1
ATOM 815 N N . VAL A 1 98 ? 3.883 -6.293 5.330 1.00 91.38 98 VAL A N 1
ATOM 816 C CA . VAL A 1 98 ? 2.800 -5.418 4.871 1.00 91.38 98 VAL A CA 1
ATOM 817 C C . VAL A 1 98 ? 1.453 -6.117 4.964 1.00 91.38 98 VAL A C 1
ATOM 819 O O . VAL A 1 98 ? 0.529 -5.519 5.497 1.00 91.38 98 VAL A O 1
ATOM 822 N N . TYR A 1 99 ? 1.318 -7.375 4.531 1.00 92.38 99 TYR A N 1
ATOM 823 C CA . TYR A 1 99 ? 0.033 -8.080 4.636 1.00 92.38 99 TYR A CA 1
ATOM 824 C C . TYR A 1 99 ? -0.451 -8.196 6.075 1.00 92.38 99 TYR A C 1
ATOM 826 O O . TYR A 1 99 ? -1.591 -7.842 6.355 1.00 92.38 99 TYR A O 1
ATOM 834 N N . ALA A 1 100 ? 0.409 -8.639 6.994 1.00 92.81 100 ALA A N 1
ATOM 835 C CA . ALA A 1 100 ? 0.013 -8.814 8.389 1.00 92.81 100 ALA A CA 1
ATOM 836 C C . ALA A 1 100 ? -0.416 -7.484 9.035 1.00 92.81 100 ALA A C 1
ATOM 838 O O . ALA A 1 100 ? -1.427 -7.420 9.737 1.00 92.81 100 ALA A O 1
ATOM 839 N N . TRP A 1 101 ? 0.329 -6.405 8.776 1.00 94.69 101 TRP A N 1
ATOM 840 C CA . TRP A 1 101 ? -0.040 -5.065 9.234 1.00 94.69 101 TRP A CA 1
ATOM 841 C C . TRP A 1 101 ? -1.330 -4.563 8.575 1.00 94.69 101 TRP A C 1
ATOM 843 O O . TRP A 1 101 ? -2.182 -3.984 9.255 1.00 94.69 101 TRP A O 1
ATOM 853 N N . PHE A 1 102 ? -1.486 -4.785 7.273 1.00 96.06 102 PHE A N 1
ATOM 854 C CA . PHE A 1 102 ? -2.626 -4.305 6.507 1.00 96.06 102 PHE A CA 1
ATOM 855 C C . PHE A 1 102 ? -3.913 -5.025 6.917 1.00 96.06 102 PHE A C 1
ATOM 857 O O . PHE A 1 102 ? -4.920 -4.365 7.135 1.00 96.06 102 PHE A O 1
ATOM 864 N N . GLU A 1 103 ? -3.888 -6.347 7.104 1.00 94.94 103 GLU A N 1
ATOM 865 C CA . GLU A 1 103 ? -5.040 -7.123 7.588 1.00 94.94 103 GLU A CA 1
ATOM 866 C C . GLU A 1 103 ? -5.458 -6.718 9.007 1.00 94.94 103 GLU A C 1
ATOM 868 O O . GLU A 1 103 ? -6.650 -6.640 9.302 1.00 94.94 103 GLU A O 1
ATOM 873 N N . TYR A 1 104 ? -4.493 -6.416 9.883 1.00 95.88 104 TYR A N 1
ATOM 874 C CA . TYR A 1 104 ? -4.787 -5.894 11.219 1.00 95.88 104 TYR A CA 1
ATOM 875 C C . TYR A 1 104 ? -5.424 -4.499 11.158 1.00 95.88 104 TYR A C 1
ATOM 877 O O . TYR A 1 104 ? -6.430 -4.238 11.820 1.00 95.88 104 TYR A O 1
ATOM 885 N N . SER A 1 105 ? -4.829 -3.600 10.372 1.00 96.81 105 SER A N 1
ATOM 886 C CA . SER A 1 105 ? -5.223 -2.188 10.326 1.00 96.81 105 SER A CA 1
ATOM 887 C C . SER A 1 105 ? -6.490 -1.968 9.508 1.00 96.81 105 SER A C 1
ATOM 889 O O . SER A 1 105 ? -7.259 -1.070 9.816 1.00 96.81 105 SER A O 1
ATOM 891 N N . PHE A 1 106 ? -6.748 -2.783 8.488 1.00 97.62 106 PHE A N 1
ATOM 892 C CA . PHE A 1 106 ? -7.866 -2.635 7.557 1.00 97.62 106 PHE A CA 1
ATOM 893 C C . PHE A 1 106 ? -8.642 -3.957 7.426 1.00 97.62 106 PHE A C 1
ATOM 895 O O . PHE A 1 106 ? -8.717 -4.534 6.339 1.00 97.62 106 PHE A O 1
ATOM 902 N N . PRO A 1 107 ? -9.258 -4.455 8.513 1.00 97.25 107 PRO A N 1
ATOM 903 C CA . PRO A 1 107 ? -9.796 -5.819 8.585 1.00 97.25 107 PRO A CA 1
ATOM 904 C C . PRO A 1 107 ? -10.962 -6.097 7.626 1.00 97.25 107 PRO A C 1
ATOM 906 O O . PRO A 1 107 ? -11.261 -7.252 7.335 1.00 97.25 107 PRO A O 1
ATOM 909 N N . ASN A 1 108 ? -11.629 -5.051 7.129 1.00 97.25 108 ASN A N 1
ATOM 910 C CA . ASN A 1 108 ? -12.731 -5.164 6.170 1.00 97.25 108 ASN A CA 1
ATOM 911 C C . ASN A 1 108 ? -12.299 -4.870 4.726 1.00 97.25 108 ASN A C 1
ATOM 913 O O . ASN A 1 108 ? -13.141 -4.872 3.825 1.00 97.25 108 ASN A O 1
ATOM 917 N N . CYS A 1 109 ? -11.018 -4.575 4.497 1.00 97.69 109 CYS A N 1
ATOM 918 C CA . CYS A 1 109 ? -10.538 -4.169 3.189 1.00 97.69 109 CYS A CA 1
ATOM 919 C C . CYS A 1 109 ? -10.304 -5.382 2.291 1.00 97.69 109 CYS A C 1
ATOM 921 O O . CYS A 1 109 ? -9.512 -6.272 2.597 1.00 97.69 109 CYS A O 1
ATOM 923 N N . LYS A 1 110 ? -10.956 -5.390 1.129 1.00 96.00 110 LYS A N 1
ATOM 924 C CA . LYS A 1 110 ? -10.647 -6.314 0.046 1.00 96.00 110 LYS A CA 1
ATOM 925 C C . LYS A 1 110 ? -9.528 -5.735 -0.815 1.00 96.00 110 LYS A C 1
ATOM 927 O O . LYS A 1 110 ? -9.705 -4.703 -1.466 1.00 96.00 110 LYS A O 1
ATOM 932 N N . ILE A 1 111 ? -8.408 -6.447 -0.874 1.00 95.06 111 ILE A N 1
ATOM 933 C CA . ILE A 1 111 ? -7.324 -6.148 -1.807 1.00 95.06 111 ILE A CA 1
ATOM 934 C C . ILE A 1 111 ? -7.684 -6.756 -3.166 1.00 95.06 111 ILE A C 1
ATOM 936 O O . ILE A 1 111 ? -7.956 -7.952 -3.275 1.00 95.06 111 ILE A O 1
ATOM 940 N N . LEU A 1 112 ? -7.741 -5.916 -4.193 1.00 95.25 112 LEU A N 1
ATOM 941 C CA . LEU A 1 112 ? -7.964 -6.298 -5.580 1.00 95.25 112 LEU A CA 1
ATOM 942 C C . LEU A 1 112 ? -6.692 -6.000 -6.367 1.00 95.25 112 LEU A C 1
ATOM 944 O O . LEU A 1 112 ? -6.256 -4.849 -6.433 1.00 95.25 112 LEU A O 1
ATOM 948 N N . PHE A 1 113 ? -6.110 -7.021 -6.986 1.00 94.25 113 PHE A N 1
ATOM 949 C CA . PHE A 1 113 ? -4.916 -6.834 -7.795 1.00 94.25 113 PHE A CA 1
ATOM 950 C C . PHE A 1 113 ? -5.267 -6.541 -9.253 1.00 94.25 113 PHE A C 1
ATOM 952 O O . PHE A 1 113 ? -6.216 -7.102 -9.803 1.00 94.25 113 PHE A O 1
ATOM 959 N N . TRP A 1 114 ? -4.498 -5.661 -9.897 1.00 93.38 114 TRP A N 1
ATOM 960 C CA . TRP A 1 114 ? -4.635 -5.361 -11.330 1.00 93.38 114 TRP A CA 1
ATOM 961 C C . TRP A 1 114 ? -4.518 -6.611 -12.207 1.00 93.38 114 TRP A C 1
ATOM 963 O O . TRP A 1 114 ? -5.092 -6.669 -13.298 1.00 93.38 114 TRP A O 1
ATOM 973 N N . GLU A 1 115 ? -3.747 -7.580 -11.742 1.00 90.00 115 GLU A N 1
ATOM 974 C CA . GLU A 1 115 ? -3.469 -8.864 -12.367 1.00 90.00 115 GLU A CA 1
ATOM 975 C C . GLU A 1 115 ? -4.668 -9.821 -12.316 1.00 90.00 115 GLU A C 1
ATOM 977 O O . GLU A 1 115 ? -4.835 -10.620 -13.226 1.00 90.00 115 GLU A O 1
ATOM 982 N N . ASP A 1 116 ? -5.544 -9.695 -11.315 1.00 85.31 116 ASP A N 1
ATOM 983 C CA . ASP A 1 116 ? -6.675 -10.613 -11.105 1.00 85.31 116 ASP A CA 1
ATOM 984 C C . ASP A 1 116 ? -7.955 -10.162 -11.847 1.00 85.31 116 ASP A C 1
ATOM 986 O O . ASP A 1 116 ? -9.014 -10.768 -11.702 1.00 85.31 116 ASP A O 1
ATOM 990 N N . SER A 1 117 ? -7.885 -9.061 -12.604 1.00 67.06 117 SER A N 1
ATOM 991 C CA . SER A 1 117 ? -9.026 -8.432 -13.296 1.00 67.06 117 SER A CA 1
ATOM 992 C C . SER A 1 117 ? -9.235 -8.902 -14.747 1.00 67.06 117 SER A C 1
ATOM 994 O O . SER A 1 117 ? -9.827 -8.170 -15.542 1.00 67.06 117 SER A O 1
ATOM 996 N N . GLU A 1 118 ? -8.742 -10.095 -15.094 1.00 54.31 118 GLU A N 1
ATOM 997 C CA . GLU A 1 118 ? -8.910 -10.730 -16.416 1.00 54.31 118 GLU A CA 1
ATOM 998 C C . GLU A 1 118 ? -10.264 -11.433 -16.603 1.00 54.31 118 GLU A C 1
ATOM 1000 O O . GLU A 1 118 ? -10.711 -12.158 -15.684 1.00 54.31 118 GLU A O 1
#

Secondary structure (DSSP, 8-state):
-PPPHHHHHHHHHHHHHHHHHHHH--S--SEEE-----HHHHHHHHHH-TTGGGGSHHHHHHHHHHHHHHHSSSPP----TT--EEEE-GGGT--HHHHHHHHHH-TTPEEEEGGG--

Radius of gyration: 14.24 Å; chains: 1; bounding box: 32×22×40 Å

pLDDT: mean 92.77, std 6.07, range [54.31, 97.75]

Organism: NCBI:txid1070528

Sequence (118 aa):
MDIPQNVIDKWQKVWLQVCNMSYDNTNITSQIIIEKSNYAELLNYMNNSNDFELITLDYMWEQITIEKKRIEMPPHVFVVPELQVIYVPRILFESLGVYAWFEYSFPNCKILFWEDSE

Foldseek 3Di:
DEDDVVLLCVLLVLLVCVVCCWQVVPPAAQEAADPPPPVVVLVVCVVPPPCNLSNASVNSNVVVCVVQCVVDPNRHTAARCSHQEYEEACSRYDDPVSVVSCCRNHVNYDYHHPVVPD